Protein AF-A0A1D9QLD4-F1 (afdb_monomer)

Secondary structure (DSSP, 8-state):
-PPPTT--STTGGG---------PPPPTTS-PPPEEE--TTPBPPGGGTT-EEEEE-SSSEEEEEPPGGGTTSBGGGGS-SSPPP-PPPPP--S---------------------HHHHHHHHHHHHHHHTTT--

pLDDT: mean 72.26, std 20.17, range [32.69, 95.62]

Organism: Sclerotinia sclerotiorum (strain ATCC 18683 / 1980 / Ss-1) (NCBI:txid665079)

Mean predicted aligned error: 16.0 Å

Solvent-accessible surface area (backbone atoms only — not comparable to full-atom values): 9191 Å² total; per-residue (Å²): 134,82,80,60,87,83,57,84,48,95,53,58,89,77,47,79,44,81,67,99,65,88,76,74,80,79,50,93,96,51,88,68,76,67,36,77,42,77,65,38,74,26,41,37,49,78,90,45,50,80,41,41,33,22,40,52,40,88,85,53,67,47,80,45,74,38,52,76,88,50,48,65,40,42,57,36,76,82,43,76,71,64,81,82,88,72,87,79,82,76,83,86,80,89,70,99,74,89,83,82,90,76,89,76,84,79,73,82,88,79,88,74,88,72,54,74,70,58,59,54,57,52,53,56,50,54,54,58,55,53,62,66,72,77,110

Nearest PDB structures (foldseek):
  6ywy-assembly1_SS  TM=9.132E-01  e=6.881E-11  Neurospora crassa
  8d8l-assembly1_S  TM=8.987E-01  e=2.833E-10  Saccharomyces cerevisiae
  8om2-assembly1_S  TM=9.018E-01  e=2.648E-10  Saccharomyces cerevisiae
  9ax7-assembly1_S  TM=8.067E-01  e=2.090E-07  Escherichia coli
  7nax-assembly1_S  TM=7.794E-01  e=4.387E-07  Escherichia coli

Radius of gyration: 25.98 Å; Cα contacts (8 Å, |Δi|>4): 123; chains: 1; bounding box: 72×45×41 Å

InterPro domains:
  IPR002222 Small ribosomal subunit protein uS19 [MF_00531] (8-93)
  IPR002222 Small ribosomal subunit protein uS19 [PF00203] (10-87)
  IPR002222 Small ribosomal subunit protein uS19 [PR00975] (37-56)
  IPR002222 Small ribosomal subunit protein uS19 [PR00975] (57-69)
  IPR002222 Small ribosomal subunit protein uS19 [PR00975] (69-84)
  IPR002222 Small ribosomal subunit protein uS19 [PTHR11880] (10-89)
  IPR020934 Small ribosomal subunit protein uS19, conserved site [PS00323] (57-81)
  IPR023575 Small ribosomal subunit protein uS19, superfamily [G3DSA:3.30.860.10] (8-95)
  IPR023575 Small ribosomal subunit protein uS19, superfamily [SSF54570] (10-88)

Structure (mmCIF, N/CA/C/O backbone):
data_AF-A0A1D9QLD4-F1
#
_entry.id   AF-A0A1D9QLD4-F1
#
loop_
_atom_site.group_PDB
_atom_site.id
_atom_site.type_symbol
_atom_site.label_atom_id
_atom_site.label_alt_id
_atom_site.label_comp_id
_atom_site.label_asym_id
_atom_site.label_entity_id
_atom_site.label_seq_id
_atom_site.pdbx_PDB_ins_code
_atom_site.Cartn_x
_atom_site.Cartn_y
_atom_site.Cartn_z
_atom_site.occupancy
_atom_site.B_iso_or_equiv
_atom_site.auth_seq_id
_atom_site.auth_comp_id
_atom_site.auth_asym_id
_atom_site.auth_atom_id
_atom_site.pdbx_PDB_model_num
ATOM 1 N N . MET A 1 1 ? -19.731 12.261 9.860 1.00 49.41 1 MET A N 1
ATOM 2 C CA . MET A 1 1 ? -18.573 11.408 9.514 1.00 49.41 1 MET A CA 1
ATOM 3 C C . MET A 1 1 ? -17.326 12.263 9.681 1.00 49.41 1 MET A C 1
ATOM 5 O O . MET A 1 1 ? -17.151 13.197 8.911 1.00 49.41 1 MET A O 1
ATOM 9 N N . PHE A 1 2 ? -16.550 12.066 10.749 1.00 51.56 2 PHE A N 1
ATOM 10 C CA . PHE A 1 2 ? -15.365 12.892 11.004 1.00 51.56 2 PHE A CA 1
ATOM 11 C C . PHE A 1 2 ? -14.266 12.546 9.984 1.00 51.56 2 PHE A C 1
ATOM 13 O O . PHE A 1 2 ? -14.004 11.358 9.785 1.00 51.56 2 PHE A O 1
ATOM 20 N N . PRO A 1 3 ? -13.636 13.526 9.312 1.00 53.88 3 PRO A N 1
ATOM 21 C CA . PRO A 1 3 ? -12.501 13.248 8.442 1.00 53.88 3 PRO A CA 1
ATOM 22 C C . PRO A 1 3 ? -11.337 12.731 9.297 1.00 53.88 3 PRO A C 1
ATOM 24 O O . PRO A 1 3 ? -10.966 13.343 10.297 1.00 53.88 3 PRO A O 1
ATOM 27 N N . SER A 1 4 ? -10.774 11.579 8.933 1.00 53.44 4 SER A N 1
ATOM 28 C CA . SER A 1 4 ? -9.604 11.007 9.604 1.00 53.44 4 SER A CA 1
ATOM 29 C C . SER A 1 4 ? -8.445 12.010 9.591 1.00 53.44 4 SER A C 1
ATOM 31 O O . SER A 1 4 ? -8.094 12.520 8.524 1.00 53.44 4 SER A O 1
ATOM 33 N N . LYS A 1 5 ? -7.820 12.247 10.755 1.00 53.19 5 LYS A N 1
ATOM 34 C CA . LYS A 1 5 ? -6.717 13.212 10.969 1.00 53.19 5 LYS A CA 1
ATOM 35 C C . LYS A 1 5 ? -5.525 13.052 10.006 1.00 53.19 5 LYS A C 1
ATOM 37 O O . LYS A 1 5 ? -4.761 13.991 9.830 1.00 53.1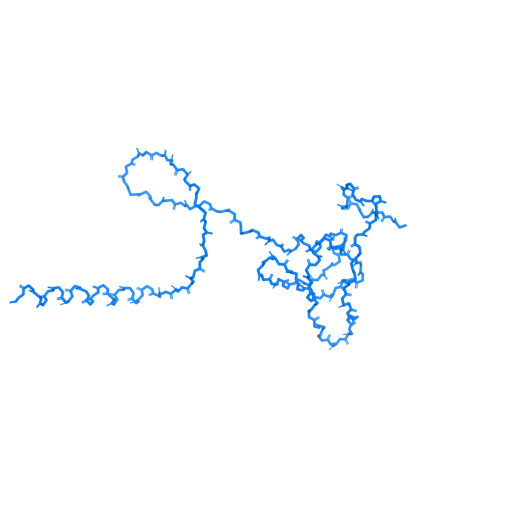9 5 LYS A O 1
ATOM 42 N N . VAL A 1 6 ? -5.383 11.886 9.377 1.00 57.19 6 VAL A N 1
ATOM 43 C CA . VAL A 1 6 ? -4.303 11.543 8.436 1.00 57.19 6 VAL A CA 1
ATOM 44 C C . VAL A 1 6 ? -4.466 12.221 7.069 1.00 57.19 6 VAL A C 1
ATOM 46 O O . VAL A 1 6 ? -3.481 12.475 6.378 1.00 57.19 6 VAL A O 1
ATOM 49 N N . LEU A 1 7 ? -5.688 12.597 6.676 1.00 55.56 7 LEU A N 1
ATOM 50 C CA . LEU A 1 7 ? -5.916 13.341 5.438 1.00 55.56 7 LEU A CA 1
ATOM 51 C C . LEU A 1 7 ? -5.646 14.835 5.663 1.00 55.56 7 LEU A C 1
ATOM 53 O O . LEU A 1 7 ? -6.553 15.655 5.604 1.00 55.56 7 LEU A O 1
ATOM 57 N N . LEU A 1 8 ? -4.392 15.223 5.875 1.00 55.91 8 LEU A N 1
ATOM 58 C CA . LEU A 1 8 ? -3.976 16.627 5.795 1.00 55.91 8 LEU A CA 1
ATOM 59 C C . LEU A 1 8 ? -3.808 17.034 4.316 1.00 55.91 8 LEU A C 1
ATOM 61 O O . LEU A 1 8 ? -2.725 17.400 3.868 1.00 55.91 8 LEU A O 1
ATOM 65 N N . ALA A 1 9 ? -4.862 16.876 3.506 1.00 65.62 9 ALA A N 1
ATOM 66 C CA . ALA A 1 9 ? -4.788 17.069 2.059 1.00 65.62 9 ALA A CA 1
ATOM 67 C C . ALA A 1 9 ? -6.057 17.692 1.461 1.00 65.62 9 ALA A C 1
ATOM 69 O O . ALA A 1 9 ? -7.180 17.410 1.869 1.00 65.62 9 ALA A O 1
ATOM 70 N N . ARG A 1 10 ? -5.863 18.473 0.393 1.00 70.00 10 ARG A N 1
ATOM 71 C CA . ARG A 1 10 ? -6.871 19.159 -0.446 1.00 70.00 10 ARG A CA 1
ATOM 72 C C . ARG A 1 10 ? -8.154 18.383 -0.787 1.00 70.00 10 ARG A C 1
ATOM 74 O O . ARG A 1 10 ? -9.138 18.994 -1.179 1.00 70.00 10 ARG A O 1
ATOM 81 N N . SER A 1 11 ? -8.151 17.054 -0.712 1.00 70.62 11 SER A N 1
ATOM 82 C CA . SER A 1 11 ? -9.285 16.202 -1.082 1.00 70.62 11 SER A CA 1
ATOM 83 C C . SER A 1 11 ? -10.265 15.912 0.058 1.00 70.62 11 SER A C 1
ATOM 85 O O . SER A 1 11 ? -11.273 15.269 -0.201 1.00 70.62 11 SER A O 1
ATOM 87 N N . VAL A 1 12 ? -10.008 16.364 1.292 1.00 75.50 12 VAL A N 1
ATOM 88 C CA . VAL A 1 12 ? -10.884 16.089 2.450 1.00 75.50 12 VAL A CA 1
ATOM 89 C C . VAL A 1 12 ? -12.325 16.526 2.209 1.00 75.50 12 VAL A C 1
ATOM 91 O O . VAL A 1 12 ? -13.245 15.766 2.495 1.00 75.50 12 VAL A O 1
ATOM 94 N N . TRP A 1 13 ? -12.528 17.712 1.630 1.00 79.75 13 TRP A N 1
ATOM 95 C CA . TRP A 1 13 ? -13.870 18.248 1.385 1.00 79.75 13 TRP A CA 1
ATOM 96 C C . TRP A 1 13 ? -14.675 17.427 0.366 1.00 79.75 13 TRP A C 1
ATOM 98 O O . TRP A 1 13 ? -15.899 17.459 0.391 1.00 79.75 13 TRP A O 1
ATOM 108 N N . LYS A 1 14 ? -13.995 16.670 -0.510 1.00 82.31 14 LYS A N 1
ATOM 109 C CA . LYS A 1 14 ? -14.623 15.785 -1.507 1.00 82.31 14 LYS A CA 1
ATOM 110 C C . LYS A 1 14 ? -15.034 14.433 -0.917 1.00 82.31 14 LYS A C 1
ATOM 112 O O . LYS A 1 14 ? -15.803 13.709 -1.537 1.00 82.31 14 LYS A O 1
ATOM 117 N N . GLY A 1 15 ? -14.512 14.093 0.260 1.00 82.25 15 GLY A N 1
ATOM 118 C CA . GLY A 1 15 ? -14.701 12.799 0.901 1.00 82.25 15 GLY A CA 1
ATOM 119 C C . GLY A 1 15 ? -13.704 11.718 0.449 1.00 82.25 15 GLY A C 1
ATOM 120 O O . GLY A 1 15 ? -12.827 11.957 -0.391 1.00 82.25 15 GLY A O 1
ATOM 121 N N . PRO A 1 16 ? -13.791 10.517 1.050 1.00 84.12 16 PRO A N 1
ATOM 122 C CA . PRO A 1 16 ? -12.952 9.377 0.692 1.00 84.12 16 PRO A CA 1
ATOM 123 C C . PRO A 1 16 ? -13.111 8.998 -0.783 1.00 84.12 16 PRO A C 1
ATOM 125 O O . PRO A 1 16 ? -14.216 8.997 -1.316 1.00 84.12 16 PRO A O 1
ATOM 128 N N . ASN A 1 17 ? -12.008 8.629 -1.441 1.00 87.19 17 ASN A N 1
ATOM 129 C CA . ASN A 1 17 ? -12.076 8.163 -2.825 1.00 87.19 17 ASN A CA 1
ATOM 130 C C . ASN A 1 17 ? -12.515 6.697 -2.837 1.00 87.19 17 ASN A C 1
ATOM 132 O O . ASN A 1 17 ? -11.708 5.817 -2.519 1.00 87.19 17 ASN A O 1
ATOM 136 N N . ILE A 1 18 ? -13.781 6.465 -3.170 1.00 86.25 18 ILE A N 1
ATOM 137 C CA . ILE A 1 18 ? -14.393 5.140 -3.216 1.00 86.25 18 ILE A CA 1
ATOM 138 C C . ILE A 1 18 ? -14.380 4.668 -4.666 1.00 86.25 18 ILE A C 1
ATOM 140 O O . ILE A 1 18 ? -14.885 5.343 -5.559 1.00 86.25 18 ILE A O 1
ATOM 144 N N . VAL A 1 19 ? -13.796 3.496 -4.888 1.00 86.56 19 VAL A N 1
ATOM 145 C CA . VAL A 1 19 ? -13.772 2.823 -6.187 1.00 86.56 19 VAL A CA 1
ATOM 146 C C . VAL A 1 19 ? -14.522 1.504 -6.024 1.00 86.56 19 VAL A C 1
ATOM 148 O O . VAL A 1 19 ? -14.341 0.851 -4.992 1.00 86.56 19 VAL A O 1
ATOM 151 N N . PRO A 1 20 ? -15.357 1.091 -6.993 1.00 83.38 20 PRO A N 1
ATOM 152 C CA . PRO A 1 20 ? -15.958 -0.235 -6.963 1.00 83.38 20 PRO A CA 1
ATOM 153 C C . PRO A 1 20 ? -14.851 -1.291 -7.073 1.00 83.38 20 PRO A C 1
ATOM 155 O O . PRO A 1 20 ? -14.239 -1.466 -8.125 1.00 83.38 20 PRO A O 1
ATOM 158 N N . LEU A 1 21 ? -14.568 -1.967 -5.960 1.00 84.31 21 LEU A N 1
ATOM 159 C CA . LEU A 1 21 ? -13.653 -3.104 -5.892 1.00 84.31 21 LEU A CA 1
ATOM 160 C C . LEU A 1 21 ? -14.476 -4.386 -5.706 1.00 84.31 21 LEU A C 1
ATOM 162 O O . LEU A 1 21 ? -15.497 -4.341 -5.012 1.00 84.31 21 LEU A O 1
ATOM 166 N N . PRO A 1 22 ? -14.056 -5.526 -6.284 1.00 78.12 22 PRO A N 1
ATOM 167 C CA . PRO A 1 22 ? -14.711 -6.813 -6.069 1.00 78.12 22 PRO A CA 1
ATOM 168 C C . PRO A 1 22 ? -14.393 -7.309 -4.652 1.00 78.12 22 PRO A C 1
ATOM 170 O O . PRO A 1 22 ? -13.489 -8.109 -4.433 1.00 78.12 22 PRO A O 1
ATOM 173 N N . ILE A 1 23 ? -15.103 -6.760 -3.669 1.00 79.38 23 ILE A N 1
ATOM 174 C CA . ILE A 1 23 ? -14.913 -7.073 -2.255 1.00 79.38 23 ILE A CA 1
ATOM 175 C C . ILE A 1 23 ? -15.745 -8.306 -1.930 1.00 79.38 23 ILE A C 1
ATOM 177 O O . ILE A 1 23 ? -16.974 -8.247 -1.875 1.00 79.38 23 ILE A O 1
ATOM 181 N N . VAL A 1 24 ? -15.065 -9.419 -1.684 1.00 76.06 24 VAL A N 1
ATOM 182 C CA . VAL A 1 24 ? -15.677 -10.593 -1.063 1.00 76.06 24 VAL A CA 1
ATOM 183 C C . VAL A 1 24 ? -15.528 -10.430 0.444 1.00 76.06 24 VAL A C 1
ATOM 185 O O . VAL A 1 24 ? -14.438 -10.145 0.937 1.00 76.06 24 VAL A O 1
ATOM 188 N N . LYS A 1 25 ? -16.628 -10.567 1.190 1.00 72.44 25 LYS A N 1
ATOM 189 C CA . LYS A 1 25 ? -16.564 -10.567 2.655 1.00 72.44 25 LYS A CA 1
ATOM 190 C C . LYS A 1 25 ? -15.737 -11.767 3.107 1.00 72.44 25 LYS A C 1
ATOM 192 O O . LYS A 1 25 ? -16.021 -12.889 2.691 1.00 72.44 25 LYS A O 1
ATOM 197 N N . ALA A 1 26 ? -14.746 -11.528 3.961 1.00 71.00 26 ALA A N 1
ATOM 198 C CA . ALA A 1 26 ? -13.991 -12.608 4.574 1.00 71.00 26 ALA A CA 1
ATOM 199 C C . ALA A 1 26 ? -14.936 -13.468 5.424 1.00 71.00 26 ALA A C 1
ATOM 201 O O . ALA A 1 26 ? -15.646 -12.957 6.293 1.00 71.00 26 ALA A O 1
ATOM 202 N N . VAL A 1 27 ? -14.960 -14.771 5.148 1.00 78.25 27 VAL A N 1
ATOM 203 C CA . VAL A 1 27 ? -15.677 -15.756 5.962 1.00 78.25 27 VAL A CA 1
ATOM 204 C C . VAL A 1 27 ? -14.677 -16.339 6.963 1.00 78.25 27 VAL A C 1
ATOM 206 O O . VAL A 1 27 ? -13.605 -16.784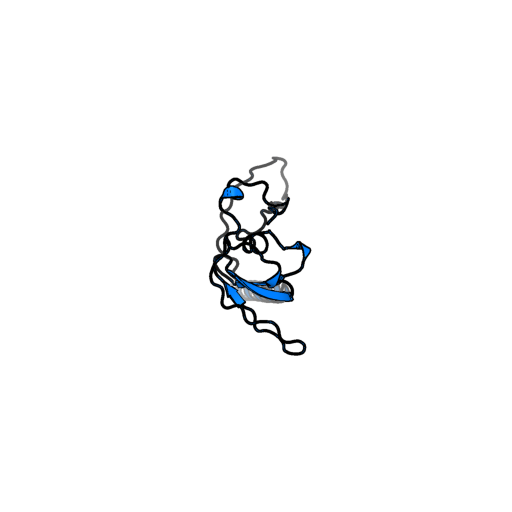 6.542 1.00 78.25 27 VAL A O 1
ATOM 209 N N . PRO A 1 28 ? -14.981 -16.349 8.274 1.00 75.38 28 PRO A N 1
ATOM 210 C CA . PRO A 1 28 ? -14.074 -16.907 9.271 1.00 75.38 28 PRO A CA 1
ATOM 211 C C . PRO A 1 28 ? -13.810 -18.389 8.971 1.00 75.38 28 PRO A C 1
ATOM 213 O O . PRO A 1 28 ? -14.741 -19.169 8.792 1.00 75.38 28 PRO A O 1
ATOM 216 N N . GLY A 1 29 ? -12.534 -18.770 8.884 1.00 78.25 29 GLY A N 1
ATOM 217 C CA . GLY A 1 29 ? -12.104 -20.144 8.586 1.00 78.25 29 GLY A CA 1
ATOM 218 C C . GLY A 1 29 ? -11.857 -20.452 7.105 1.00 78.25 29 GLY A C 1
ATOM 219 O O . GLY A 1 29 ? -11.292 -21.500 6.800 1.00 78.25 29 GLY A O 1
ATOM 220 N N . VAL A 1 30 ? -12.195 -19.543 6.184 1.00 81.00 30 VAL A N 1
ATOM 221 C CA . VAL A 1 30 ? -11.895 -19.693 4.752 1.00 81.00 30 VAL A CA 1
ATOM 222 C C . VAL A 1 30 ? -10.813 -18.697 4.350 1.00 81.00 30 VAL A C 1
ATOM 224 O O . VAL A 1 30 ? -10.939 -17.492 4.572 1.00 81.00 30 VAL A O 1
ATOM 227 N N . ARG A 1 31 ? -9.740 -19.191 3.718 1.00 75.81 31 ARG A N 1
ATOM 228 C CA . ARG A 1 31 ? -8.737 -18.316 3.099 1.00 75.81 31 ARG A CA 1
ATOM 229 C C . ARG A 1 31 ? -9.400 -17.504 1.991 1.00 75.81 31 ARG A C 1
ATOM 231 O O . ARG A 1 31 ? -9.848 -18.057 0.989 1.00 75.81 31 ARG A O 1
ATOM 238 N N . THR A 1 32 ? -9.470 -16.194 2.195 1.00 81.06 32 THR A N 1
ATOM 239 C CA . THR A 1 32 ? -10.013 -15.268 1.200 1.00 81.06 32 THR A CA 1
ATOM 240 C C . THR A 1 32 ? -8.993 -15.099 0.081 1.00 81.06 32 THR A C 1
ATOM 242 O O . THR A 1 32 ? -7.803 -14.948 0.345 1.00 81.06 32 THR A O 1
ATOM 245 N N . GLN A 1 33 ? -9.454 -15.167 -1.168 1.00 86.38 33 GLN A N 1
ATOM 246 C CA . GLN A 1 33 ? -8.588 -14.961 -2.326 1.00 86.38 33 GLN A CA 1
ATOM 247 C C . GLN A 1 33 ? -8.131 -13.493 -2.392 1.00 86.38 33 GLN A C 1
ATOM 249 O O . GLN A 1 33 ? -8.959 -12.607 -2.152 1.00 86.38 33 GLN A O 1
ATOM 254 N N . PRO A 1 34 ? -6.858 -13.216 -2.732 1.00 90.94 34 PRO A N 1
ATOM 255 C CA . PRO A 1 34 ? -6.363 -11.850 -2.853 1.00 90.94 34 PRO A CA 1
ATOM 256 C C . PRO A 1 34 ? -7.134 -11.048 -3.907 1.00 90.94 34 PRO A C 1
ATOM 258 O O . PRO A 1 34 ? -7.359 -11.497 -5.035 1.00 90.94 34 PRO A O 1
ATOM 261 N N . ILE A 1 35 ? -7.532 -9.827 -3.553 1.00 91.62 35 ILE A N 1
ATOM 262 C CA . ILE A 1 35 ? -8.283 -8.942 -4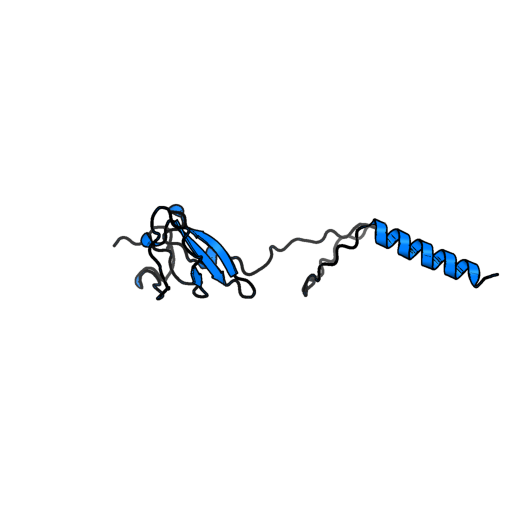.446 1.00 91.62 35 ILE A CA 1
ATOM 263 C C . ILE A 1 35 ? -7.305 -8.146 -5.310 1.00 91.62 35 ILE A C 1
ATOM 265 O O . ILE A 1 35 ? -6.606 -7.256 -4.822 1.00 91.62 35 ILE A O 1
ATOM 269 N N . ARG A 1 36 ? -7.286 -8.418 -6.617 1.00 92.88 36 ARG A N 1
ATOM 270 C CA . ARG A 1 36 ? -6.439 -7.698 -7.581 1.00 92.88 36 ARG A CA 1
ATOM 271 C C . ARG A 1 36 ? -7.013 -6.321 -7.890 1.00 92.88 36 ARG A C 1
ATOM 273 O O . ARG A 1 36 ? -8.171 -6.195 -8.282 1.00 92.88 36 ARG A O 1
ATOM 280 N N . THR A 1 37 ? -6.196 -5.279 -7.758 1.00 92.75 37 THR A N 1
ATOM 281 C CA . THR A 1 37 ? -6.616 -3.896 -8.001 1.00 92.75 37 THR A CA 1
ATOM 282 C C . THR A 1 37 ? -5.535 -3.052 -8.672 1.00 92.75 37 THR A C 1
ATOM 284 O O . THR A 1 37 ? -4.346 -3.121 -8.358 1.00 92.75 37 THR A O 1
ATOM 287 N N . GLN A 1 38 ? -5.968 -2.207 -9.608 1.00 94.00 38 GLN A N 1
ATOM 288 C CA . GLN A 1 38 ? -5.149 -1.144 -10.200 1.00 94.00 38 GLN A CA 1
ATOM 289 C C . GLN A 1 38 ? -5.458 0.234 -9.590 1.00 94.00 38 GLN A C 1
ATOM 291 O O . GLN A 1 38 ? -4.758 1.212 -9.854 1.00 94.00 38 GLN A O 1
ATOM 296 N N . ALA A 1 39 ? -6.486 0.325 -8.743 1.00 92.88 39 ALA A N 1
ATOM 297 C CA . ALA A 1 39 ? -6.984 1.573 -8.182 1.00 92.88 39 ALA A CA 1
ATOM 298 C C . ALA A 1 39 ? -6.139 2.051 -6.987 1.00 92.88 39 ALA A C 1
ATOM 300 O O . ALA A 1 39 ? -6.586 2.071 -5.842 1.00 92.88 39 ALA A O 1
ATOM 301 N N . ARG A 1 40 ? -4.904 2.490 -7.253 1.00 93.25 40 ARG A N 1
ATOM 302 C CA . ARG A 1 40 ? -3.954 2.963 -6.223 1.00 93.25 40 ARG A CA 1
ATOM 303 C C . ARG A 1 40 ? -4.438 4.189 -5.437 1.00 93.25 40 ARG A C 1
ATOM 305 O O . ARG A 1 40 ? -3.965 4.439 -4.334 1.00 93.25 40 ARG A O 1
ATOM 312 N N . SER A 1 41 ? -5.355 4.976 -5.994 1.00 90.81 41 SER A N 1
ATOM 313 C CA . SER A 1 41 ? -5.891 6.191 -5.368 1.00 90.81 41 SER A CA 1
ATOM 314 C C . SER A 1 41 ? -7.079 5.937 -4.433 1.00 90.81 41 SER A C 1
ATOM 316 O O . SER A 1 41 ? -7.569 6.892 -3.809 1.00 90.81 41 SER A O 1
ATOM 318 N N . ALA A 1 42 ? -7.573 4.697 -4.346 1.00 91.00 42 ALA A N 1
ATOM 319 C CA . ALA A 1 42 ? -8.676 4.341 -3.462 1.00 91.00 42 ALA A CA 1
ATOM 320 C C . ALA A 1 42 ? -8.254 4.485 -1.992 1.00 91.00 42 ALA A C 1
ATOM 322 O O . ALA A 1 42 ? -7.123 4.157 -1.619 1.00 91.00 42 ALA A O 1
ATOM 323 N N . THR A 1 43 ? -9.153 5.034 -1.175 1.00 91.12 43 THR A N 1
ATOM 324 C CA . THR A 1 43 ? -8.961 5.121 0.279 1.00 91.12 43 THR A CA 1
ATOM 325 C C . THR A 1 43 ? -9.234 3.759 0.911 1.00 91.12 43 THR A C 1
ATOM 327 O O . THR A 1 43 ? -10.184 3.091 0.515 1.00 91.12 43 THR A O 1
ATOM 330 N N . ILE A 1 44 ? -8.444 3.367 1.908 1.00 92.25 44 ILE A N 1
ATOM 331 C CA . ILE A 1 44 ? -8.702 2.173 2.716 1.00 92.25 44 ILE A CA 1
ATOM 332 C C . ILE A 1 44 ? -9.858 2.458 3.672 1.00 92.25 44 ILE A C 1
ATOM 334 O O . ILE A 1 44 ? -9.780 3.364 4.505 1.00 92.25 44 ILE A O 1
ATOM 338 N N . LEU A 1 45 ? -10.938 1.689 3.531 1.00 90.56 45 LEU A N 1
ATOM 339 C CA . LEU A 1 45 ? -12.104 1.764 4.405 1.00 90.56 45 LEU A CA 1
ATOM 340 C C . LEU A 1 45 ? -11.959 0.787 5.584 1.00 90.56 45 LEU A C 1
ATOM 342 O O . LEU A 1 45 ? -11.320 -0.252 5.423 1.00 90.56 45 LEU A O 1
ATOM 346 N N . PRO A 1 46 ? -12.623 1.048 6.727 1.00 90.81 46 PRO A N 1
ATOM 347 C CA . PRO A 1 46 ? -12.658 0.112 7.857 1.00 90.81 46 PRO A CA 1
ATOM 348 C C . PRO A 1 46 ? -13.118 -1.300 7.466 1.00 90.81 46 PRO A C 1
ATOM 350 O O . PRO A 1 46 ? -12.629 -2.290 7.990 1.00 90.81 46 PRO A O 1
ATOM 353 N N . ASN A 1 47 ? -14.007 -1.407 6.474 1.00 89.56 47 ASN A N 1
ATOM 354 C CA . ASN A 1 47 ? -14.524 -2.686 5.978 1.00 89.56 47 ASN A CA 1
ATOM 355 C C . ASN A 1 47 ? -13.470 -3.551 5.262 1.00 89.56 47 ASN A C 1
ATOM 357 O O . ASN A 1 47 ? -13.777 -4.679 4.886 1.00 89.56 47 ASN A O 1
ATOM 361 N N . PHE A 1 48 ? -12.277 -3.015 4.993 1.00 90.12 48 PHE A N 1
ATOM 362 C CA . PHE A 1 48 ? -11.205 -3.723 4.290 1.00 90.12 48 PHE A CA 1
ATOM 363 C C . PHE A 1 48 ? -10.192 -4.371 5.232 1.00 90.12 48 PHE A C 1
ATOM 365 O O . PHE A 1 48 ? -9.304 -5.082 4.766 1.00 90.12 48 PHE A O 1
ATOM 372 N N . VAL A 1 49 ? -10.308 -4.131 6.536 1.00 91.44 49 VAL A N 1
ATOM 373 C CA . VAL A 1 49 ? -9.421 -4.719 7.539 1.00 91.44 49 VAL A CA 1
ATOM 374 C C . VAL A 1 49 ? -9.531 -6.244 7.490 1.00 91.44 49 VAL A C 1
ATOM 376 O O . VAL A 1 49 ? -10.629 -6.799 7.471 1.00 91.44 49 VAL A O 1
ATOM 379 N N . GLY A 1 50 ? -8.383 -6.919 7.434 1.00 89.38 50 GLY A N 1
ATOM 380 C CA . GLY A 1 50 ? -8.301 -8.378 7.326 1.00 89.38 50 GLY A CA 1
ATOM 381 C C . GLY A 1 50 ? -8.453 -8.935 5.907 1.00 89.38 50 GLY A C 1
ATOM 382 O O . GLY A 1 50 ? -8.322 -10.144 5.724 1.00 89.38 50 GLY A O 1
ATOM 383 N N . LEU A 1 51 ? -8.689 -8.089 4.897 1.00 91.06 51 LEU A N 1
ATOM 384 C CA . LEU A 1 51 ? -8.632 -8.492 3.491 1.00 91.06 51 LEU A CA 1
ATOM 385 C C . LEU A 1 51 ? -7.217 -8.342 2.932 1.00 91.06 51 LEU A C 1
ATOM 387 O O . LEU A 1 51 ? -6.451 -7.449 3.313 1.00 91.06 51 LEU A O 1
ATOM 391 N N . THR A 1 52 ? -6.906 -9.198 1.967 1.00 92.44 52 THR A N 1
ATOM 392 C CA . THR A 1 52 ? -5.636 -9.187 1.248 1.00 92.44 52 THR A CA 1
ATOM 393 C C . THR A 1 52 ? -5.836 -8.598 -0.143 1.00 92.44 52 THR A C 1
ATOM 395 O O . THR A 1 52 ? -6.720 -9.022 -0.890 1.00 92.44 52 THR A O 1
ATOM 398 N N . PHE A 1 53 ? -5.024 -7.604 -0.496 1.00 93.94 53 PHE A N 1
ATOM 399 C CA . PHE A 1 53 ? -5.082 -6.910 -1.777 1.00 93.94 53 PHE A CA 1
ATOM 400 C C . PHE A 1 53 ? -3.801 -7.114 -2.569 1.00 93.94 53 PHE A C 1
ATOM 402 O O . PHE A 1 53 ? -2.701 -6.939 -2.061 1.00 93.94 53 PHE A O 1
ATOM 409 N N . GLU A 1 54 ? -3.960 -7.388 -3.852 1.00 95.62 54 GLU A N 1
ATOM 410 C CA . GLU A 1 54 ? -2.895 -7.357 -4.839 1.00 95.62 54 GLU A CA 1
ATOM 411 C C . GLU A 1 54 ? -2.905 -5.991 -5.532 1.00 95.62 54 GLU A C 1
ATOM 413 O O . GLU A 1 54 ? -3.757 -5.702 -6.377 1.00 95.62 54 GLU A O 1
ATOM 418 N N . ILE A 1 55 ? -1.958 -5.129 -5.170 1.00 95.62 55 ILE A N 1
ATOM 419 C CA . ILE A 1 55 ? -1.885 -3.741 -5.630 1.00 95.62 55 ILE A CA 1
ATOM 420 C C . ILE A 1 55 ? -0.922 -3.647 -6.810 1.00 95.62 55 ILE A C 1
ATOM 422 O O . ILE A 1 55 ? 0.254 -3.995 -6.704 1.00 95.62 55 ILE A O 1
ATOM 426 N N . HIS A 1 56 ? -1.400 -3.140 -7.946 1.00 95.19 56 HIS A N 1
ATOM 427 C CA . HIS A 1 56 ? -0.555 -2.974 -9.124 1.00 95.19 56 HIS A CA 1
ATOM 428 C C . HIS A 1 56 ? 0.480 -1.858 -8.936 1.00 95.19 56 HIS A C 1
ATOM 430 O O . HIS A 1 56 ? 0.138 -0.710 -8.649 1.00 95.19 56 HIS A O 1
ATOM 436 N N . ASN A 1 57 ? 1.747 -2.177 -9.187 1.00 93.88 57 ASN A N 1
ATOM 437 C CA . ASN A 1 57 ? 2.871 -1.255 -9.051 1.00 93.88 57 ASN A CA 1
ATOM 438 C C . ASN A 1 57 ? 3.350 -0.637 -10.383 1.00 93.88 57 ASN A C 1
ATOM 440 O O . ASN A 1 57 ? 4.331 0.103 -10.417 1.00 93.88 57 ASN A O 1
ATOM 444 N N . GLY A 1 58 ? 2.698 -0.977 -11.500 1.00 92.50 58 GLY A N 1
ATOM 445 C CA . GLY A 1 58 ? 3.118 -0.603 -12.859 1.00 92.50 58 GLY A CA 1
ATOM 446 C C . GLY A 1 58 ? 3.788 -1.737 -13.644 1.00 92.50 58 GLY A C 1
ATOM 447 O O . GLY A 1 58 ? 3.915 -1.635 -14.857 1.00 92.50 58 GLY A O 1
ATOM 448 N N . LYS A 1 59 ? 4.198 -2.815 -12.964 1.00 91.62 59 LYS A N 1
ATOM 449 C CA . LYS A 1 59 ? 4.787 -4.017 -13.584 1.00 91.62 59 LYS A CA 1
ATOM 450 C C . LYS A 1 59 ? 4.288 -5.304 -12.934 1.00 91.62 59 LYS A C 1
ATOM 452 O O . LYS A 1 59 ? 3.983 -6.267 -13.622 1.00 91.62 59 LYS A O 1
ATOM 457 N N . VAL A 1 60 ? 4.244 -5.318 -11.605 1.00 94.44 60 VAL A N 1
ATOM 458 C CA . VAL A 1 60 ? 3.849 -6.476 -10.796 1.00 94.44 60 VAL A CA 1
ATOM 459 C C . VAL A 1 60 ? 2.722 -6.096 -9.843 1.00 94.44 60 VAL A C 1
ATOM 461 O O . VAL A 1 60 ? 2.507 -4.909 -9.575 1.00 94.44 60 VAL A O 1
ATOM 464 N N . TYR A 1 61 ? 2.014 -7.109 -9.353 1.00 95.31 61 TYR A N 1
ATOM 465 C CA . TYR A 1 61 ? 1.032 -6.980 -8.287 1.00 95.31 61 TYR A CA 1
ATOM 466 C C . TYR A 1 61 ? 1.692 -7.356 -6.964 1.00 95.31 61 TYR A C 1
ATOM 468 O O . TYR A 1 61 ? 2.228 -8.452 -6.836 1.00 95.31 61 TYR A O 1
ATOM 476 N N . ASN A 1 62 ? 1.678 -6.427 -6.013 1.00 94.56 62 ASN A N 1
ATOM 477 C CA . ASN A 1 62 ? 2.226 -6.635 -4.681 1.00 94.56 62 ASN A CA 1
ATOM 478 C C . ASN A 1 62 ? 1.090 -7.009 -3.730 1.00 94.56 62 ASN A C 1
ATOM 480 O O . ASN A 1 62 ? 0.115 -6.265 -3.628 1.00 94.56 62 ASN A O 1
ATOM 484 N N . GLU A 1 63 ? 1.223 -8.137 -3.042 1.00 95.06 63 GLU A N 1
ATOM 485 C CA . GLU A 1 63 ? 0.244 -8.602 -2.063 1.00 95.06 63 GLU A CA 1
ATOM 486 C C . GLU A 1 63 ? 0.427 -7.874 -0.722 1.00 95.06 63 GLU A C 1
ATOM 488 O O . GLU A 1 63 ? 1.527 -7.824 -0.170 1.00 95.06 63 GLU A O 1
ATOM 493 N N . VAL A 1 64 ? -0.651 -7.284 -0.207 1.00 94.00 64 VAL A N 1
ATOM 494 C CA . VAL A 1 64 ? -0.681 -6.523 1.046 1.00 94.00 64 VAL A CA 1
ATOM 495 C C . VAL A 1 64 ? -1.924 -6.920 1.835 1.00 94.00 64 VAL A C 1
ATOM 497 O O . VAL A 1 64 ? -3.047 -6.778 1.352 1.00 94.00 64 VAL A O 1
ATOM 500 N N . THR A 1 65 ? -1.734 -7.392 3.067 1.00 93.88 65 THR A N 1
ATOM 501 C CA . THR A 1 65 ? -2.836 -7.623 4.015 1.00 93.88 65 THR A CA 1
ATOM 502 C C . THR A 1 65 ? -3.080 -6.354 4.822 1.00 93.88 65 THR A C 1
ATOM 504 O O . THR A 1 65 ? -2.138 -5.793 5.381 1.00 93.88 65 THR A O 1
ATOM 507 N N . ILE A 1 66 ? -4.329 -5.890 4.868 1.00 93.44 66 ILE A N 1
ATOM 508 C CA . ILE A 1 66 ? -4.680 -4.608 5.489 1.00 93.44 66 ILE A CA 1
ATOM 509 C C . ILE A 1 66 ? -4.909 -4.765 6.993 1.00 93.44 66 ILE A C 1
ATOM 511 O O . ILE A 1 66 ? -5.724 -5.584 7.424 1.00 93.44 66 ILE A O 1
ATOM 515 N N . THR A 1 67 ? -4.239 -3.921 7.779 1.00 93.50 67 THR A N 1
ATOM 516 C CA . THR A 1 67 ? -4.440 -3.771 9.228 1.00 93.50 67 THR A CA 1
ATOM 517 C C . THR A 1 67 ? -5.277 -2.528 9.556 1.00 93.50 67 THR A C 1
ATOM 519 O O . THR A 1 67 ? -5.512 -1.675 8.697 1.00 93.50 67 THR A O 1
ATOM 522 N N . GLU A 1 68 ? -5.741 -2.409 10.802 1.00 93.00 68 GLU A N 1
ATOM 523 C CA . GLU A 1 68 ? -6.571 -1.281 11.261 1.00 93.00 68 GLU A CA 1
ATOM 524 C C . GLU A 1 68 ? -5.861 0.074 11.146 1.00 93.00 68 GLU A C 1
ATOM 526 O O . GLU A 1 68 ? -6.472 1.058 10.731 1.00 93.00 68 GLU A O 1
ATOM 531 N N . ASP A 1 69 ? -4.554 0.115 11.407 1.00 92.94 69 ASP A N 1
ATOM 532 C CA . ASP A 1 69 ? -3.752 1.344 11.329 1.00 92.94 69 ASP A CA 1
ATOM 533 C C . ASP A 1 69 ? -3.657 1.915 9.905 1.00 92.94 69 ASP A C 1
ATOM 535 O O . ASP A 1 69 ? -3.360 3.092 9.712 1.00 92.94 69 ASP A O 1
ATOM 539 N N . MET A 1 70 ? -3.926 1.096 8.884 1.00 93.12 70 MET A N 1
ATOM 540 C CA . MET A 1 70 ? -3.896 1.516 7.481 1.00 93.12 70 MET A CA 1
ATOM 541 C C . MET A 1 70 ? -5.182 2.240 7.052 1.00 93.12 70 MET A C 1
ATOM 543 O O . MET A 1 70 ? -5.249 2.790 5.949 1.00 93.12 70 MET A O 1
ATOM 547 N N . VAL A 1 71 ? -6.224 2.257 7.887 1.00 91.81 71 VAL A N 1
ATOM 548 C CA . VAL A 1 71 ? -7.506 2.888 7.556 1.00 91.81 71 VAL A CA 1
ATOM 549 C C . VAL A 1 71 ? -7.331 4.396 7.350 1.00 91.81 71 VAL A C 1
ATOM 551 O O . VAL A 1 71 ? -6.753 5.108 8.166 1.00 91.81 71 VAL A O 1
ATOM 554 N N . GLY A 1 72 ? -7.866 4.907 6.239 1.00 87.94 72 GLY A N 1
ATOM 555 C CA . GLY A 1 72 ? -7.743 6.316 5.849 1.00 87.94 72 GLY A CA 1
ATOM 556 C C . GLY A 1 72 ? -6.564 6.627 4.919 1.00 87.94 72 GLY A C 1
ATOM 557 O O . GLY A 1 72 ? -6.607 7.648 4.227 1.00 87.94 72 GLY A O 1
ATOM 558 N N . HIS A 1 73 ? -5.578 5.732 4.811 1.00 90.94 73 HIS A N 1
ATOM 559 C CA . HIS A 1 73 ? -4.493 5.831 3.832 1.00 90.94 73 HIS A CA 1
ATOM 560 C C . HIS A 1 73 ? -4.947 5.448 2.418 1.00 90.94 73 HIS A C 1
ATOM 562 O O . HIS A 1 73 ? -6.047 4.920 2.201 1.00 90.94 73 HIS A O 1
ATOM 568 N N . LYS A 1 74 ? -4.104 5.728 1.418 1.00 91.19 74 LYS A N 1
ATOM 569 C CA . LYS A 1 74 ? -4.314 5.257 0.043 1.00 91.19 74 LYS A CA 1
ATOM 570 C C . LYS A 1 74 ? -3.666 3.899 -0.177 1.00 91.19 74 LYS A C 1
ATOM 572 O O . LYS A 1 74 ? -2.523 3.694 0.210 1.00 91.19 74 LYS A O 1
ATOM 577 N N . LEU A 1 75 ? -4.341 3.015 -0.916 1.00 92.50 75 LEU A N 1
ATOM 578 C CA . LEU A 1 75 ? -3.785 1.704 -1.288 1.00 92.50 75 LEU A CA 1
ATOM 579 C C . LEU A 1 75 ? -2.398 1.827 -1.945 1.00 92.50 75 LEU A C 1
ATOM 581 O O . LEU A 1 75 ? -1.491 1.047 -1.674 1.00 92.50 75 LEU A O 1
ATOM 585 N N . GLY A 1 76 ? -2.197 2.850 -2.776 1.00 92.25 76 GLY A N 1
ATOM 586 C CA . GLY A 1 76 ? -0.928 3.088 -3.458 1.00 92.25 76 GLY A CA 1
ATOM 587 C C . GLY A 1 76 ? 0.264 3.373 -2.540 1.00 92.25 76 GLY A C 1
ATOM 588 O O . GLY A 1 76 ? 1.392 3.175 -2.986 1.00 92.25 76 GLY A O 1
ATOM 589 N N . GLU A 1 77 ? 0.049 3.811 -1.299 1.00 91.69 77 GLU A N 1
ATOM 590 C CA . GLU A 1 77 ? 1.131 4.096 -0.342 1.00 91.69 77 GLU A CA 1
ATOM 591 C C . GLU A 1 77 ? 1.879 2.821 0.064 1.00 91.69 77 GLU A C 1
ATOM 593 O O . GLU A 1 77 ? 3.089 2.854 0.275 1.00 91.69 77 GLU A O 1
ATOM 598 N N . PHE A 1 78 ? 1.191 1.679 0.055 1.00 93.31 78 PHE A N 1
ATOM 599 C CA . PHE A 1 78 ? 1.743 0.380 0.444 1.00 93.31 78 PHE A CA 1
ATOM 600 C C . PHE A 1 78 ? 2.422 -0.370 -0.714 1.00 93.31 78 PHE A C 1
ATOM 602 O O . PHE A 1 78 ? 2.961 -1.455 -0.523 1.00 93.31 78 PHE A O 1
ATOM 609 N N . SER A 1 79 ? 2.441 0.205 -1.923 1.00 94.12 79 SER A N 1
ATOM 610 C CA . SER A 1 79 ? 3.132 -0.361 -3.086 1.00 94.12 79 SER A CA 1
ATOM 611 C C . SER A 1 79 ? 3.984 0.700 -3.784 1.00 94.12 79 SER A C 1
ATOM 613 O O . SER A 1 79 ? 3.478 1.503 -4.577 1.00 94.12 79 SER A O 1
ATOM 615 N N . ALA A 1 80 ? 5.290 0.681 -3.505 1.00 91.62 80 ALA A N 1
ATOM 616 C CA . ALA A 1 80 ? 6.262 1.642 -4.023 1.00 91.62 80 ALA A CA 1
ATOM 617 C C . ALA A 1 80 ? 6.682 1.350 -5.474 1.00 91.62 80 ALA A C 1
ATOM 619 O O . ALA A 1 80 ? 7.224 0.287 -5.767 1.00 91.62 80 ALA A O 1
ATOM 620 N N . THR A 1 81 ? 6.527 2.329 -6.370 1.00 92.38 81 THR A N 1
ATOM 621 C CA . THR A 1 81 ? 6.741 2.183 -7.830 1.00 92.38 81 THR A CA 1
ATOM 622 C C . THR A 1 81 ? 8.191 2.253 -8.276 1.00 92.38 81 THR A C 1
ATOM 624 O O . THR A 1 81 ? 8.535 1.817 -9.374 1.00 92.38 81 THR A O 1
ATOM 627 N N . ARG A 1 82 ? 9.066 2.817 -7.446 1.00 89.12 82 ARG A N 1
ATOM 628 C CA . ARG A 1 82 ? 10.477 3.027 -7.767 1.00 89.12 82 ARG A CA 1
ATOM 629 C C . ARG A 1 82 ? 11.326 2.274 -6.760 1.00 89.12 82 ARG A C 1
ATOM 631 O O . ARG A 1 82 ? 11.053 2.307 -5.563 1.00 89.12 82 ARG A O 1
ATOM 638 N N . LYS A 1 83 ? 12.381 1.623 -7.249 1.00 87.69 83 LYS A N 1
ATOM 639 C CA . LYS A 1 83 ? 13.414 1.065 -6.375 1.00 87.69 83 LYS A CA 1
ATOM 640 C C . LYS A 1 83 ? 14.081 2.199 -5.601 1.00 87.69 83 LYS A C 1
ATOM 642 O O . LYS A 1 83 ? 14.268 3.292 -6.141 1.00 87.69 83 LYS A O 1
ATOM 647 N N . ARG A 1 84 ? 14.458 1.916 -4.355 1.00 88.62 84 ARG A N 1
ATOM 648 C CA . ARG A 1 84 ? 15.239 2.844 -3.540 1.00 88.62 84 ARG A CA 1
ATOM 649 C C . ARG A 1 84 ? 16.537 3.180 -4.270 1.00 88.62 84 ARG A C 1
ATOM 651 O O . ARG A 1 84 ? 17.216 2.290 -4.778 1.00 88.62 84 ARG A O 1
ATOM 658 N N . PHE A 1 85 ? 16.858 4.465 -4.325 1.00 88.06 85 PHE A N 1
ATOM 659 C CA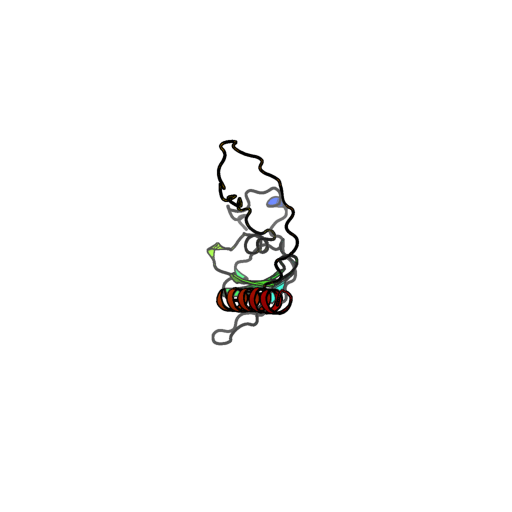 . PHE A 1 85 ?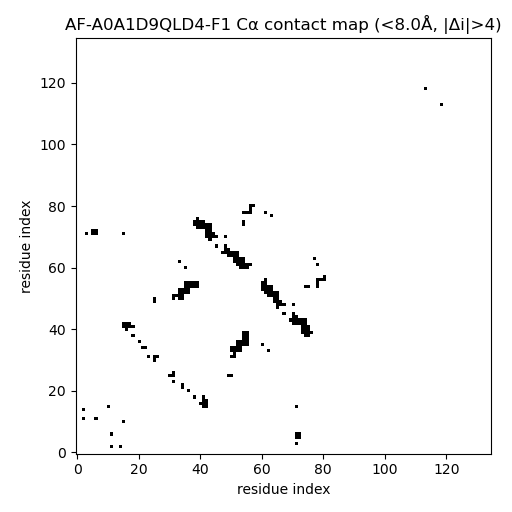 18.128 4.915 -4.863 1.00 88.06 85 PHE A CA 1
ATOM 660 C C . PHE A 1 85 ? 19.253 4.557 -3.885 1.00 88.06 85 PHE A C 1
ATOM 662 O O . PHE A 1 85 ? 19.161 4.843 -2.690 1.00 88.06 85 PHE A O 1
ATOM 669 N N . THR A 1 86 ? 20.299 3.923 -4.404 1.00 86.25 86 THR A N 1
ATOM 670 C CA . THR A 1 86 ? 21.504 3.574 -3.652 1.00 86.25 86 THR A CA 1
ATOM 671 C C . THR A 1 86 ? 22.705 3.990 -4.484 1.00 86.25 86 THR A C 1
ATOM 673 O O . THR A 1 86 ? 22.778 3.667 -5.670 1.00 86.25 86 THR A O 1
ATOM 676 N N . TYR A 1 87 ? 23.636 4.709 -3.862 1.00 84.56 87 TYR A N 1
ATOM 677 C CA . TYR A 1 87 ? 24.917 5.030 -4.476 1.00 84.56 87 TYR A CA 1
ATOM 678 C C . TYR A 1 87 ? 25.754 3.759 -4.629 1.00 84.56 87 TYR A C 1
ATOM 680 O O . TYR A 1 87 ? 25.939 3.019 -3.664 1.00 84.56 87 TYR A O 1
ATOM 688 N N . LYS A 1 88 ? 26.275 3.515 -5.834 1.00 79.19 88 LYS A N 1
ATOM 689 C CA . LYS A 1 88 ? 27.300 2.492 -6.048 1.00 79.19 88 LYS A CA 1
ATOM 690 C C . LYS A 1 88 ? 28.630 3.076 -5.572 1.00 79.19 88 LYS A C 1
ATOM 692 O O . LYS A 1 88 ? 29.067 4.083 -6.122 1.00 79.19 88 LYS A O 1
ATOM 697 N N . GLN A 1 89 ? 29.249 2.481 -4.554 1.00 73.75 89 GLN A N 1
ATOM 698 C CA . GLN A 1 89 ? 30.635 2.817 -4.235 1.00 73.75 89 GLN A CA 1
ATOM 699 C C . GLN A 1 89 ? 31.517 2.243 -5.346 1.00 73.75 89 GLN A C 1
ATOM 701 O O . GLN A 1 89 ? 31.424 1.058 -5.670 1.00 73.75 89 GLN A O 1
ATOM 706 N N . MET A 1 90 ? 32.295 3.107 -5.989 1.00 65.62 90 MET A N 1
ATOM 707 C CA . MET A 1 90 ? 33.347 2.690 -6.911 1.00 65.62 90 MET A CA 1
ATOM 708 C C . MET A 1 90 ? 34.528 2.218 -6.056 1.00 65.62 90 MET A C 1
ATOM 710 O O . MET A 1 90 ? 34.892 2.910 -5.106 1.00 65.62 90 MET A O 1
ATOM 714 N N . GLY A 1 91 ? 35.085 1.042 -6.352 1.00 60.94 91 GLY A N 1
ATOM 715 C CA . GLY A 1 91 ? 36.335 0.605 -5.731 1.00 60.94 91 GLY A CA 1
ATOM 716 C C . GLY A 1 91 ? 37.452 1.569 -6.122 1.00 60.94 91 GLY A C 1
ATOM 717 O O . GLY A 1 91 ? 37.577 1.910 -7.296 1.00 60.94 91 GLY A O 1
ATOM 718 N N . ASN A 1 92 ? 38.211 2.053 -5.140 1.00 59.06 92 ASN A N 1
ATOM 719 C CA . ASN A 1 92 ? 39.408 2.846 -5.395 1.00 59.06 92 ASN A CA 1
ATOM 720 C C . ASN A 1 92 ? 40.536 1.893 -5.794 1.00 59.06 92 ASN A C 1
ATOM 722 O O . ASN A 1 92 ? 41.086 1.212 -4.934 1.00 59.06 92 ASN A O 1
ATOM 726 N N . GLU A 1 93 ? 40.874 1.876 -7.077 1.00 62.41 93 GLU A N 1
ATOM 727 C CA . GLU A 1 93 ? 42.157 1.378 -7.565 1.00 62.41 93 GLU A CA 1
ATOM 728 C C . GLU A 1 93 ? 43.051 2.610 -7.787 1.00 62.41 93 GLU A C 1
ATOM 730 O O . GLU A 1 93 ? 42.930 3.328 -8.776 1.00 62.41 93 GLU A O 1
ATOM 735 N N . ASP A 1 94 ? 43.834 2.923 -6.753 1.00 53.25 94 ASP A N 1
ATOM 736 C CA . ASP A 1 94 ? 45.063 3.725 -6.732 1.00 53.25 94 ASP A CA 1
ATOM 737 C C . ASP A 1 94 ? 45.182 4.925 -7.694 1.00 53.25 94 ASP A C 1
ATOM 739 O O . ASP A 1 94 ? 45.876 4.888 -8.704 1.00 53.25 94 ASP A O 1
ATOM 743 N N . SER A 1 95 ? 44.586 6.063 -7.330 1.00 45.31 95 SER A N 1
ATOM 744 C CA . SER A 1 95 ? 45.222 7.396 -7.399 1.00 45.31 95 SER A CA 1
ATOM 745 C C . SER A 1 95 ? 44.224 8.461 -6.947 1.00 45.31 95 SER A C 1
ATOM 747 O O . SER A 1 95 ? 43.092 8.538 -7.415 1.00 45.31 95 SER A O 1
ATOM 749 N N . GLY A 1 96 ? 44.626 9.266 -5.964 1.00 45.59 96 GLY A N 1
ATOM 750 C CA . GLY A 1 96 ? 43.768 10.261 -5.331 1.00 45.59 96 GLY A CA 1
ATOM 751 C C . GLY A 1 96 ? 43.235 11.296 -6.319 1.00 45.59 96 GLY A C 1
ATOM 752 O O . GLY A 1 96 ? 43.922 12.249 -6.669 1.00 45.59 96 GLY A O 1
ATOM 753 N N . THR A 1 97 ? 41.984 11.152 -6.740 1.00 38.34 97 THR A N 1
ATOM 754 C CA . THR A 1 97 ? 41.168 12.266 -7.236 1.00 38.34 97 THR A CA 1
ATOM 755 C C . THR A 1 97 ? 39.700 11.914 -7.039 1.00 38.34 97 THR A C 1
ATOM 757 O O . THR A 1 97 ? 39.163 10.980 -7.628 1.00 38.34 97 THR A O 1
ATOM 760 N N . ALA A 1 98 ? 39.057 12.626 -6.118 1.00 41.38 98 ALA A N 1
ATOM 761 C CA . ALA A 1 98 ? 37.717 12.314 -5.662 1.00 41.38 98 ALA A CA 1
ATOM 762 C C . ALA A 1 98 ? 36.637 12.878 -6.606 1.00 41.38 98 ALA A C 1
ATOM 764 O O . ALA A 1 98 ? 36.635 14.059 -6.935 1.00 41.38 98 ALA A O 1
ATOM 765 N N . MET A 1 99 ? 35.665 12.005 -6.888 1.00 37.72 99 MET A N 1
ATOM 766 C CA . MET A 1 99 ? 34.259 12.246 -7.240 1.00 37.72 99 MET A CA 1
ATOM 767 C C . MET A 1 99 ? 33.919 12.754 -8.647 1.00 37.72 99 MET A C 1
ATOM 769 O O . MET A 1 99 ? 33.833 13.949 -8.909 1.00 37.72 99 MET A O 1
ATOM 773 N N . ALA A 1 100 ? 33.464 11.816 -9.480 1.00 37.69 100 ALA A N 1
ATOM 774 C CA . ALA A 1 100 ? 32.410 12.082 -10.450 1.00 37.69 100 ALA A CA 1
ATOM 775 C C . ALA A 1 100 ? 31.243 11.112 -10.203 1.00 37.69 100 ALA A C 1
ATOM 777 O O . ALA A 1 100 ? 31.319 9.915 -10.483 1.00 37.69 100 ALA A O 1
ATOM 778 N N . VAL A 1 101 ? 30.153 11.631 -9.635 1.00 40.03 101 VAL A N 1
ATOM 779 C CA . VAL A 1 101 ? 28.888 10.902 -9.522 1.00 40.03 101 VAL A CA 1
ATOM 780 C C . VAL A 1 101 ? 28.197 10.957 -10.881 1.00 40.03 101 VAL A C 1
ATOM 782 O O . VA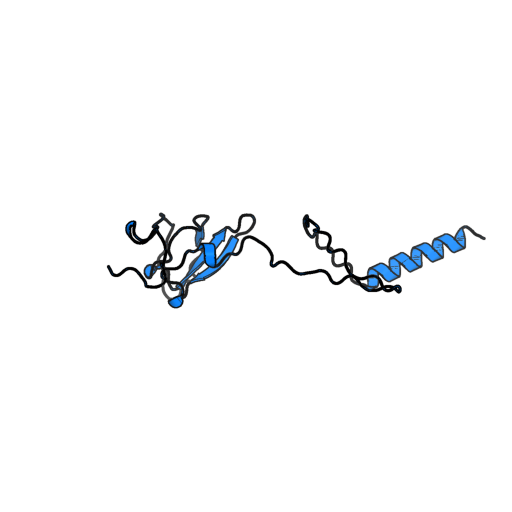L A 1 101 ? 27.524 11.937 -11.195 1.00 40.03 101 VAL A O 1
ATOM 785 N N . TYR A 1 102 ? 28.341 9.917 -11.699 1.00 39.38 102 TYR A N 1
ATOM 786 C CA . TYR A 1 102 ? 27.561 9.810 -12.931 1.00 39.38 102 TYR A CA 1
ATOM 787 C C . TYR A 1 102 ? 26.231 9.090 -12.684 1.00 39.38 102 TYR A C 1
ATOM 789 O O . TYR A 1 102 ? 26.169 7.968 -12.178 1.00 39.38 102 TYR A O 1
ATOM 797 N N . PHE A 1 103 ? 25.145 9.763 -13.068 1.00 42.06 103 PHE A N 1
ATOM 798 C CA . PHE A 1 103 ? 23.780 9.247 -13.071 1.00 42.06 103 PHE A CA 1
ATOM 799 C C . PHE A 1 103 ? 23.642 8.112 -14.098 1.00 42.06 103 PHE A C 1
ATOM 801 O O . PHE A 1 103 ? 23.524 8.375 -15.293 1.00 42.06 103 PHE A O 1
ATOM 808 N N . SER A 1 104 ? 23.597 6.853 -13.649 1.00 40.31 104 SER A N 1
ATOM 809 C CA . SER A 1 104 ? 23.264 5.723 -14.527 1.00 40.31 104 SER A CA 1
ATOM 810 C C . SER A 1 104 ? 21.789 5.331 -14.421 1.00 40.31 104 SER A C 1
ATOM 812 O O . SER A 1 104 ? 21.254 5.019 -13.352 1.00 40.31 104 SER A O 1
ATOM 814 N N . ARG A 1 105 ? 21.122 5.373 -15.576 1.00 41.50 105 ARG A N 1
ATOM 815 C CA . ARG A 1 105 ? 19.729 4.997 -15.820 1.00 41.50 105 ARG A CA 1
ATOM 816 C C . ARG A 1 105 ? 19.687 3.469 -15.978 1.00 41.50 105 ARG A C 1
ATOM 818 O O . ARG A 1 105 ? 19.873 2.957 -17.073 1.00 41.50 105 ARG A O 1
ATOM 825 N N . ASN A 1 106 ? 19.486 2.737 -14.882 1.00 48.69 106 ASN A N 1
ATOM 826 C CA . ASN A 1 106 ? 19.477 1.269 -14.909 1.00 48.69 106 ASN A CA 1
ATOM 827 C C . ASN A 1 106 ? 18.271 0.721 -15.695 1.00 48.69 106 ASN A C 1
ATOM 829 O O . ASN A 1 106 ? 17.134 0.769 -15.215 1.00 48.69 106 ASN A O 1
ATOM 833 N N . HIS A 1 107 ? 18.540 0.163 -16.877 1.00 38.75 107 HIS A N 1
ATOM 834 C CA . HIS A 1 107 ? 17.717 -0.882 -17.480 1.00 38.75 107 HIS A CA 1
ATOM 835 C C . HIS A 1 107 ? 17.973 -2.219 -16.755 1.00 38.75 107 HIS A C 1
ATOM 837 O O . HIS A 1 107 ? 18.978 -2.387 -16.072 1.00 38.75 107 HIS A O 1
ATOM 843 N N . ALA A 1 108 ? 16.983 -3.103 -16.837 1.00 43.84 108 ALA A N 1
ATOM 844 C CA . ALA A 1 108 ? 16.745 -4.296 -16.029 1.00 43.84 108 ALA A CA 1
ATOM 845 C C . ALA A 1 108 ? 17.958 -5.181 -15.668 1.00 43.84 108 ALA A C 1
ATOM 847 O O . ALA A 1 108 ? 18.796 -5.504 -16.498 1.00 43.84 108 ALA A O 1
ATOM 848 N N . ASN A 1 109 ? 17.939 -5.665 -14.421 1.00 37.56 109 ASN A N 1
ATOM 849 C CA . ASN A 1 109 ? 18.647 -6.873 -14.013 1.00 37.56 109 ASN A CA 1
ATOM 850 C C . ASN A 1 109 ? 17.985 -8.077 -14.702 1.00 37.56 109 ASN A C 1
ATOM 852 O O . ASN A 1 109 ? 16.863 -8.422 -14.322 1.00 37.56 109 ASN A O 1
ATOM 856 N N . ASP A 1 110 ? 18.684 -8.710 -15.641 1.00 32.69 110 ASP A N 1
ATOM 857 C CA . ASP A 1 110 ? 18.524 -10.136 -15.915 1.00 32.69 110 ASP A CA 1
ATOM 858 C C . ASP A 1 110 ? 19.468 -10.891 -14.981 1.00 32.69 110 ASP A C 1
ATOM 860 O O . ASP A 1 110 ? 20.690 -10.755 -15.010 1.00 32.69 110 ASP A O 1
ATOM 864 N N . TYR A 1 111 ? 18.864 -11.635 -14.070 1.00 35.31 111 TYR A N 1
ATOM 865 C CA . TYR A 1 111 ? 19.532 -12.456 -13.075 1.00 35.31 111 TYR A CA 1
ATOM 866 C C . TYR A 1 111 ? 19.999 -13.744 -13.755 1.00 35.31 111 TYR A C 1
ATOM 868 O O . TYR A 1 111 ? 19.192 -14.617 -14.066 1.00 35.31 111 TYR A O 1
ATOM 876 N N . LYS A 1 112 ? 21.311 -13.884 -13.938 1.00 36.03 112 LYS A N 1
ATOM 877 C CA . LYS A 1 112 ? 21.981 -15.187 -13.921 1.00 36.03 112 LYS A CA 1
ATOM 878 C C . LYS A 1 112 ? 23.096 -15.093 -12.893 1.00 36.03 112 LYS A C 1
ATOM 880 O O . LYS A 1 112 ? 24.166 -14.561 -13.165 1.00 36.03 112 LYS A O 1
ATOM 885 N N . ASN A 1 113 ? 22.795 -15.549 -11.681 1.00 36.59 113 ASN A N 1
ATOM 886 C CA . ASN A 1 113 ? 23.807 -15.805 -10.668 1.00 36.59 113 ASN A CA 1
ATOM 887 C C . ASN A 1 113 ? 24.591 -17.039 -11.129 1.00 36.59 113 ASN A C 1
ATOM 889 O O . ASN A 1 113 ? 24.195 -18.163 -10.842 1.00 36.59 113 ASN A O 1
ATOM 893 N N . VAL A 1 114 ? 25.649 -16.808 -11.899 1.00 42.81 114 VAL A N 1
ATOM 894 C CA . VAL A 1 114 ? 26.701 -17.792 -12.155 1.00 42.81 114 VAL A CA 1
ATOM 895 C C . VAL A 1 114 ? 27.512 -17.842 -10.864 1.00 42.81 114 VAL A C 1
ATOM 897 O O . VAL A 1 114 ? 28.122 -16.844 -10.471 1.00 42.81 114 VAL A O 1
ATOM 900 N N . THR A 1 115 ? 27.415 -18.946 -10.125 1.00 52.53 115 THR A N 1
ATOM 901 C CA . THR A 1 115 ? 28.207 -19.165 -8.909 1.00 52.53 115 THR A CA 1
ATOM 902 C C . THR A 1 115 ? 29.686 -19.006 -9.252 1.00 52.53 115 THR A C 1
ATOM 904 O O . THR A 1 115 ? 30.118 -19.448 -10.313 1.00 52.53 115 THR A O 1
ATOM 907 N N . ALA A 1 116 ? 30.467 -18.368 -8.371 1.00 50.56 116 ALA A N 1
ATOM 908 C CA . ALA A 1 116 ? 31.876 -18.016 -8.609 1.00 50.56 116 ALA A CA 1
ATOM 909 C C . ALA A 1 116 ? 32.753 -19.198 -9.088 1.00 50.56 116 ALA A C 1
ATOM 911 O O . ALA A 1 116 ? 33.790 -19.002 -9.718 1.00 50.56 116 ALA A O 1
ATOM 912 N N . GLU A 1 117 ? 32.297 -20.422 -8.833 1.00 50.03 117 GLU A N 1
ATOM 913 C CA . GLU A 1 117 ? 32.894 -21.687 -9.249 1.00 50.03 117 GLU A CA 1
ATOM 914 C C . GLU A 1 117 ? 32.854 -21.921 -10.776 1.00 50.03 117 GLU A C 1
ATOM 916 O O . GLU A 1 117 ? 33.796 -22.487 -11.330 1.00 50.03 117 GLU A O 1
ATOM 921 N N . GLU A 1 118 ? 31.835 -21.429 -11.493 1.00 54.66 118 GLU A N 1
ATOM 922 C CA . GLU A 1 118 ? 31.715 -21.591 -12.956 1.00 54.66 118 GLU A CA 1
ATOM 923 C C . GLU A 1 118 ? 32.638 -20.625 -13.728 1.00 54.66 118 GLU A C 1
ATOM 925 O O . GLU A 1 118 ? 33.182 -20.977 -14.779 1.00 54.66 118 GLU A O 1
ATOM 930 N N . SER A 1 119 ? 32.907 -19.435 -13.179 1.00 51.50 119 SER A N 1
ATOM 931 C CA . SER A 1 119 ? 33.822 -18.438 -13.764 1.00 51.50 119 SER A CA 1
ATOM 932 C C . SER A 1 119 ? 35.283 -18.904 -13.750 1.00 51.50 119 SER A C 1
ATOM 934 O O . SER A 1 119 ? 36.027 -18.669 -14.705 1.00 51.50 119 SER A O 1
ATOM 936 N N . LEU A 1 120 ? 35.687 -19.612 -12.689 1.00 56.03 120 LEU A N 1
ATOM 937 C CA . LEU A 1 120 ? 37.029 -20.192 -12.550 1.00 56.03 120 LEU A CA 1
ATOM 938 C C . LEU A 1 120 ? 37.260 -21.354 -13.529 1.00 56.03 120 LEU A C 1
ATOM 940 O O . LEU A 1 120 ? 38.349 -21.479 -14.090 1.00 56.03 120 LEU A O 1
ATOM 944 N N . GLN A 1 121 ? 36.228 -22.157 -13.808 1.00 55.38 121 GLN A N 1
ATOM 945 C CA . GLN A 1 121 ? 36.314 -23.240 -14.795 1.00 55.38 121 GLN A CA 1
ATOM 946 C C . GLN A 1 121 ? 36.372 -22.734 -16.244 1.00 55.38 121 GLN A C 1
ATOM 948 O O . GLN A 1 121 ? 36.992 -23.378 -17.092 1.00 55.38 121 GLN A O 1
ATOM 953 N N . LEU A 1 122 ? 35.751 -21.589 -16.545 1.00 54.53 122 LEU A N 1
ATOM 954 C CA . LEU A 1 122 ? 35.837 -20.961 -17.868 1.00 54.53 122 LEU A CA 1
ATOM 955 C C . LEU A 1 122 ? 37.198 -20.296 -18.100 1.00 54.53 122 LEU A C 1
ATOM 957 O O . LEU A 1 122 ? 37.776 -20.471 -19.171 1.00 54.53 122 LEU A O 1
ATOM 961 N N . HIS A 1 123 ? 37.762 -19.623 -17.092 1.00 46.94 123 HIS A N 1
ATOM 962 C CA . HIS A 1 123 ? 39.101 -19.038 -17.204 1.00 46.94 123 HIS A CA 1
ATOM 963 C C . HIS A 1 123 ? 40.199 -20.096 -17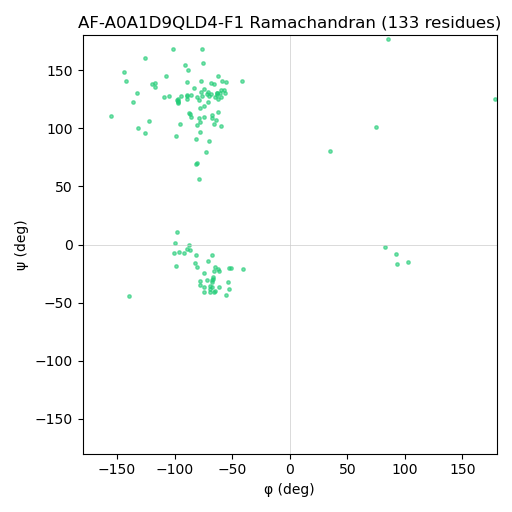.373 1.00 46.94 123 HIS A C 1
ATOM 965 O O . HIS A 1 123 ? 41.082 -19.905 -18.204 1.00 46.94 123 HIS A O 1
ATOM 971 N N . GLY A 1 124 ? 40.118 -21.226 -16.658 1.00 54.12 124 GLY A N 1
ATOM 972 C CA . GLY A 1 124 ? 41.091 -22.319 -16.785 1.00 54.12 124 GLY A CA 1
ATOM 973 C C . GLY A 1 124 ? 41.066 -23.034 -18.143 1.00 54.12 124 GLY A C 1
ATOM 974 O O . GLY A 1 124 ? 42.091 -23.534 -18.599 1.00 54.12 124 GLY A O 1
ATOM 975 N N . ARG A 1 125 ? 39.914 -23.055 -18.829 1.00 55.31 125 ARG A N 1
ATOM 976 C CA . ARG A 1 125 ? 39.796 -23.621 -20.184 1.00 55.31 125 ARG A CA 1
ATOM 977 C C . ARG A 1 125 ? 40.419 -22.721 -21.250 1.00 55.31 125 ARG A C 1
ATOM 979 O O . ARG A 1 125 ? 41.031 -23.231 -22.182 1.00 55.31 125 ARG A O 1
ATOM 986 N N . ILE A 1 126 ? 40.304 -21.402 -21.094 1.00 57.03 126 ILE A N 1
ATOM 987 C CA . ILE A 1 126 ? 40.839 -20.423 -22.051 1.00 57.03 126 ILE A CA 1
ATOM 988 C C . ILE A 1 126 ? 42.375 -20.408 -22.018 1.00 57.03 126 ILE A C 1
ATOM 990 O O . ILE A 1 126 ? 43.008 -20.397 -23.072 1.00 57.03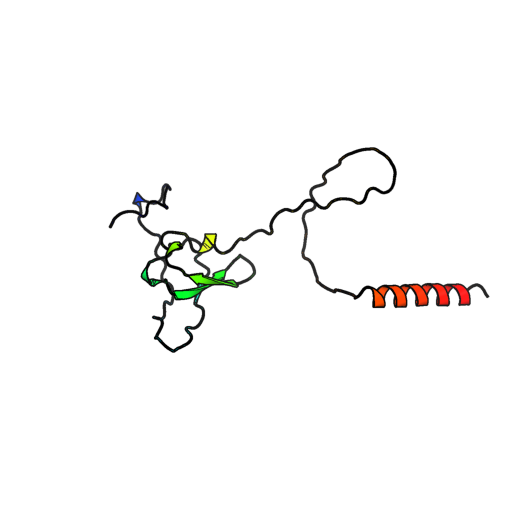 126 ILE A O 1
ATOM 994 N N . THR A 1 127 ? 42.990 -20.490 -20.835 1.00 58.62 127 THR A N 1
ATOM 995 C CA . THR A 1 127 ? 44.456 -20.573 -20.707 1.00 58.62 127 THR A CA 1
ATOM 996 C C . THR A 1 127 ? 45.025 -21.898 -21.212 1.00 58.62 127 THR A C 1
ATOM 998 O O . THR A 1 127 ? 46.059 -21.886 -21.874 1.00 58.62 127 THR A O 1
ATOM 1001 N N . ALA A 1 128 ? 44.344 -23.026 -20.983 1.00 56.88 128 ALA A N 1
ATOM 1002 C CA . ALA A 1 128 ? 44.784 -24.333 -21.488 1.00 56.88 128 ALA A CA 1
ATOM 1003 C C . ALA A 1 128 ? 44.713 -24.445 -23.027 1.00 56.88 128 ALA A C 1
ATOM 1005 O O . ALA A 1 128 ? 45.505 -25.153 -23.654 1.00 56.88 128 ALA A O 1
ATOM 1006 N N . GLN A 1 129 ? 43.767 -23.739 -23.650 1.00 56.38 129 GLN A N 1
ATOM 1007 C CA . GLN A 1 129 ? 43.625 -23.707 -25.103 1.00 56.38 129 GLN A CA 1
ATOM 1008 C C . GLN A 1 129 ? 44.658 -22.773 -25.755 1.00 56.38 129 GLN A C 1
ATOM 1010 O O . GLN A 1 129 ? 45.177 -23.100 -26.818 1.00 56.38 129 GLN A O 1
ATOM 1015 N N . ALA A 1 130 ? 45.018 -21.667 -25.092 1.00 56.44 130 ALA A N 1
ATOM 1016 C CA . ALA A 1 130 ? 46.077 -20.764 -25.543 1.00 56.44 130 ALA A CA 1
ATOM 1017 C C . ALA A 1 130 ? 47.468 -21.428 -25.511 1.00 56.44 130 ALA A C 1
ATOM 1019 O O . ALA A 1 130 ? 48.218 -21.317 -26.475 1.00 56.44 130 ALA A O 1
ATOM 1020 N N . SER A 1 131 ? 47.778 -22.213 -24.472 1.00 56.06 131 SER A N 1
ATOM 1021 C CA . SER A 1 131 ? 49.068 -22.916 -24.365 1.00 56.06 131 SER A CA 1
ATOM 1022 C C . SER A 1 131 ? 49.241 -24.080 -25.348 1.00 56.06 131 SER A C 1
ATOM 1024 O O . SER A 1 131 ? 50.348 -24.579 -25.509 1.00 56.06 131 SER A O 1
ATOM 1026 N N . SER A 1 132 ? 48.159 -24.538 -25.986 1.00 54.19 132 SER A N 1
ATOM 1027 C CA . SER A 1 132 ? 48.191 -25.605 -27.001 1.00 54.19 132 SER A CA 1
ATOM 1028 C C . SER A 1 132 ? 48.349 -25.068 -28.431 1.00 54.19 132 SER A C 1
ATOM 1030 O O . SER A 1 132 ? 48.482 -25.854 -29.360 1.00 54.19 132 SER A O 1
ATOM 1032 N N . ILE A 1 133 ? 48.283 -23.744 -28.613 1.00 55.00 133 ILE A N 1
ATOM 1033 C CA . ILE A 1 133 ? 48.454 -23.058 -29.906 1.00 55.00 133 ILE A CA 1
ATOM 1034 C C . ILE A 1 133 ? 49.888 -22.507 -30.047 1.00 55.00 133 ILE A C 1
ATOM 1036 O O . ILE A 1 133 ? 50.336 -22.234 -31.156 1.00 55.00 133 ILE A O 1
ATOM 1040 N N . GLU A 1 134 ? 50.619 -22.376 -28.934 1.00 52.34 134 GLU A N 1
ATOM 1041 C CA . GLU A 1 134 ? 52.003 -21.877 -28.880 1.00 52.34 134 GLU A CA 1
ATOM 1042 C C . GLU A 1 134 ? 53.078 -22.990 -28.826 1.00 52.34 134 GLU A C 1
ATOM 1044 O O . GLU A 1 134 ? 54.252 -22.690 -28.603 1.00 52.34 134 GLU A O 1
ATOM 1049 N N . ALA A 1 135 ? 52.703 -24.256 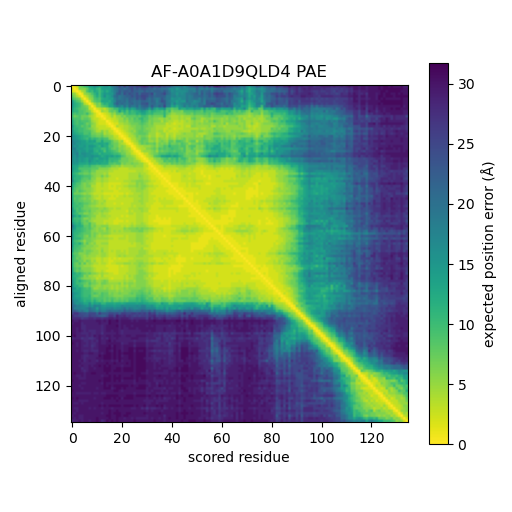-29.051 1.00 48.75 135 ALA A N 1
ATOM 1050 C CA . ALA A 1 135 ? 53.608 -25.407 -29.193 1.00 48.75 135 ALA A CA 1
ATOM 1051 C C . ALA A 1 135 ? 53.424 -26.069 -30.565 1.00 48.75 135 ALA A C 1
ATOM 1053 O O . ALA A 1 135 ? 54.448 -26.483 -31.154 1.00 48.75 135 ALA A O 1
#

Foldseek 3Di:
DDQDPVPPDPCVVVPFADDDFPDDQDDPPDDDDATEDAQQRGFAAPSQAQHWHQYDLPPGTDIDHDHPVSHGPTNNVVHHNDDDDDQDDDDDDDDDDDDDRDDDDDDDDPDDPPDPVVVVVVVVVVVVVVVVVVD

Sequence (135 aa):
MFPSKVLLARSVWKGPNIVPLPIVKAVPGVRTQPIRTQARSATILPNFVGLTFEIHNGKVYNEVTITEDMVGHKLGEFSATRKRFTYKQMGNEDSGTAMAVYFSRNHANDYKNVTAEESLQLHGRITAQASSIEA